Protein AF-A0A7V4ENM2-F1 (afdb_monomer_lite)

pLDDT: mean 79.28, std 11.33, range [41.25, 93.31]

Secondary structure (DSSP, 8-state):
---------HHHHHHHHHHHT-PPPPPP-PPP------S---HHHHHHHHHHHHHHTT-THHHHTTS-----

Sequence (72 aa):
MELSKPNLTRRQLLTAAGAALAAPAPAAPTSPVAVARCRTYEAPTLVPVLERMFDQIGGLGRIVKGKTVAVK

Foldseek 3Di:
DDDPDDPQDPVNVVVVVVVVVPPPDPDDDDQFFFDDDDPDPDPVRPVVSVCVRCVRSPNCCVVCPPHDDDDD

Structure (mmCIF, N/CA/C/O backbone):
data_AF-A0A7V4ENM2-F1
#
_entry.id   AF-A0A7V4ENM2-F1
#
loop_
_atom_site.group_PDB
_atom_site.id
_atom_site.type_symbol
_atom_site.label_atom_id
_atom_site.label_alt_id
_atom_site.label_comp_id
_atom_site.label_asym_id
_atom_site.label_entity_id
_atom_site.label_seq_id
_atom_site.pdbx_PDB_ins_code
_atom_site.Cartn_x
_atom_site.Cartn_y
_atom_site.Cartn_z
_atom_site.occupancy
_atom_site.B_iso_or_equiv
_atom_site.auth_seq_id
_atom_site.auth_comp_id
_atom_site.auth_asym_id
_atom_site.auth_atom_id
_atom_site.pdbx_PDB_model_num
ATOM 1 N N . MET A 1 1 ? -21.006 -14.620 60.075 1.00 41.25 1 MET A N 1
ATOM 2 C CA . MET A 1 1 ? -20.103 -14.452 58.917 1.00 41.25 1 MET A CA 1
ATOM 3 C C . MET A 1 1 ? -20.237 -13.010 58.447 1.00 41.25 1 MET A C 1
ATOM 5 O O . MET A 1 1 ? -20.959 -12.737 57.502 1.00 41.25 1 MET A O 1
ATOM 9 N N . GLU A 1 2 ? -19.652 -12.074 59.197 1.00 45.38 2 GLU A N 1
ATOM 10 C CA . GLU A 1 2 ? -19.677 -10.647 58.848 1.00 45.38 2 GLU A CA 1
ATOM 11 C C . GLU A 1 2 ? -18.571 -10.382 57.826 1.00 45.38 2 GLU A C 1
ATOM 13 O O . GLU A 1 2 ? -17.391 -10.637 58.073 1.00 45.38 2 GLU A O 1
ATOM 18 N N . LEU A 1 3 ? -18.987 -9.959 56.637 1.00 57.16 3 LEU A N 1
ATOM 19 C CA . LEU A 1 3 ? -18.127 -9.698 55.497 1.00 57.16 3 LEU A CA 1
ATOM 20 C C . LEU A 1 3 ? -17.385 -8.378 55.751 1.00 57.16 3 LEU A C 1
ATOM 22 O O . LEU A 1 3 ? -17.965 -7.299 55.634 1.00 57.16 3 LEU A O 1
ATOM 26 N N . SER A 1 4 ? -16.107 -8.475 56.123 1.00 52.28 4 SER A N 1
ATOM 27 C CA . SER A 1 4 ? -15.201 -7.334 56.293 1.00 52.28 4 SER A CA 1
ATOM 28 C C . SER A 1 4 ? -15.210 -6.463 55.032 1.00 52.28 4 SER A C 1
ATOM 30 O O . SER A 1 4 ? -14.722 -6.871 53.976 1.00 52.28 4 SER A O 1
ATOM 32 N N . LYS A 1 5 ? -15.820 -5.274 55.125 1.00 65.38 5 LYS A N 1
ATOM 33 C CA . LYS A 1 5 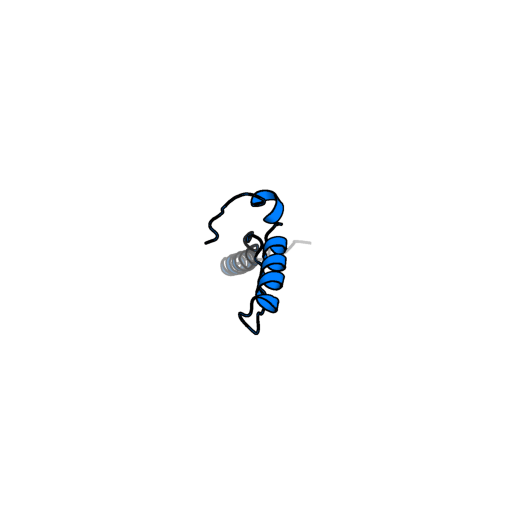? -15.871 -4.295 54.033 1.00 65.38 5 LYS A CA 1
ATOM 34 C C . LYS A 1 5 ? -14.453 -3.778 53.771 1.00 65.38 5 LYS A C 1
ATOM 36 O O . LYS A 1 5 ? -13.859 -3.188 54.676 1.00 65.38 5 LYS A O 1
ATOM 41 N N . PRO A 1 6 ? -13.897 -3.947 52.560 1.00 65.81 6 PRO A N 1
ATOM 42 C CA . PRO A 1 6 ? -12.589 -3.389 52.258 1.00 65.81 6 PRO A CA 1
ATOM 43 C C . PRO A 1 6 ? -12.668 -1.855 52.302 1.00 65.81 6 PRO A C 1
ATOM 45 O O . PRO A 1 6 ? -13.482 -1.242 51.611 1.00 65.81 6 PRO A O 1
ATOM 48 N N . ASN A 1 7 ? -11.816 -1.228 53.120 1.00 71.62 7 ASN A N 1
ATOM 49 C CA . ASN A 1 7 ? -11.615 0.223 53.128 1.00 71.62 7 ASN A CA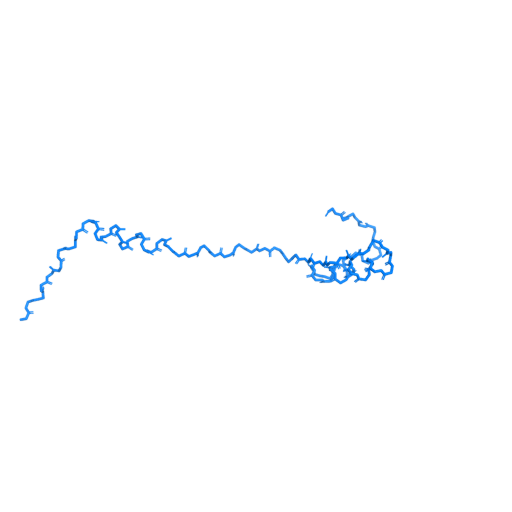 1
ATOM 50 C C . ASN A 1 7 ? -10.898 0.631 51.830 1.00 71.62 7 ASN A C 1
ATOM 52 O O . ASN A 1 7 ? -9.669 0.695 51.780 1.00 71.62 7 ASN A O 1
ATOM 56 N N . LEU A 1 8 ? -11.662 0.860 50.760 1.00 73.88 8 LEU A N 1
ATOM 57 C CA . LEU A 1 8 ? -11.126 1.310 49.476 1.00 73.88 8 LEU A CA 1
ATOM 58 C C . LEU A 1 8 ? -10.626 2.749 49.591 1.00 73.88 8 LEU A C 1
ATOM 60 O O . LEU A 1 8 ? -11.394 3.694 49.773 1.00 73.88 8 LEU A O 1
ATOM 64 N N . THR A 1 9 ? -9.313 2.922 49.475 1.00 81.00 9 THR A N 1
ATOM 65 C CA . THR A 1 9 ? -8.701 4.252 49.536 1.00 81.00 9 THR A CA 1
ATOM 66 C C . THR A 1 9 ? -8.872 4.982 48.203 1.00 81.00 9 THR A C 1
ATOM 68 O O . THR A 1 9 ? -8.851 4.374 47.132 1.00 81.00 9 THR A O 1
ATOM 71 N N . ARG A 1 10 ? -8.976 6.319 48.238 1.00 74.44 10 ARG A N 1
ATOM 72 C CA . ARG A 1 10 ? -9.082 7.173 47.034 1.00 74.44 10 ARG A CA 1
ATOM 73 C C . ARG A 1 10 ? -7.992 6.867 45.995 1.00 74.44 10 ARG A C 1
ATOM 75 O O . ARG A 1 10 ? -8.237 6.942 44.796 1.00 74.44 10 ARG A O 1
ATOM 82 N N . ARG A 1 11 ? -6.804 6.470 46.465 1.00 76.50 11 ARG A N 1
ATOM 83 C CA . ARG A 1 11 ? -5.672 6.048 45.633 1.00 76.50 11 ARG A CA 1
ATOM 84 C C . ARG A 1 11 ? -5.958 4.751 44.875 1.00 76.50 11 ARG A C 1
ATOM 86 O O . ARG A 1 11 ? -5.653 4.690 43.695 1.00 76.50 11 ARG A O 1
ATOM 93 N N . GLN A 1 12 ? -6.578 3.753 45.506 1.00 79.19 12 GLN A N 1
ATOM 94 C CA . GLN A 1 12 ? -6.955 2.502 44.836 1.00 79.19 12 GLN A CA 1
ATOM 95 C C . GLN A 1 12 ? -8.015 2.721 43.754 1.00 79.19 12 GLN A C 1
ATOM 97 O O . GLN A 1 12 ? -7.920 2.117 42.689 1.00 79.19 12 GLN A O 1
ATOM 102 N N . LEU A 1 13 ? -8.970 3.630 43.985 1.00 76.38 13 LEU A N 1
ATOM 103 C CA . LEU A 1 13 ? -9.943 4.019 42.959 1.00 76.38 13 LEU A CA 1
ATOM 104 C C . LEU A 1 13 ? -9.266 4.699 41.765 1.00 76.38 13 LEU A C 1
ATOM 106 O O . LEU A 1 13 ? -9.601 4.404 40.622 1.00 76.38 13 LEU A O 1
ATOM 110 N N . LEU A 1 14 ? -8.277 5.562 42.016 1.00 77.81 14 LEU A N 1
ATOM 111 C CA . LEU A 1 14 ? -7.537 6.237 40.951 1.00 77.81 14 LEU A CA 1
ATOM 112 C C . LEU A 1 14 ? -6.649 5.266 40.158 1.00 77.81 14 LEU A C 1
ATOM 114 O O . LEU A 1 14 ? -6.581 5.360 38.936 1.00 77.81 14 LEU A O 1
ATOM 118 N N . THR A 1 15 ? -6.022 4.297 40.831 1.00 76.88 15 THR A N 1
ATOM 119 C CA . THR A 1 15 ? -5.247 3.233 40.174 1.00 76.88 15 THR A CA 1
ATOM 120 C C . THR A 1 15 ? -6.140 2.337 39.311 1.00 76.88 15 THR A C 1
ATOM 122 O O . THR A 1 15 ? -5.776 2.025 38.180 1.00 76.88 15 THR A O 1
ATOM 125 N N . ALA A 1 16 ? -7.324 1.959 39.805 1.00 71.19 16 ALA A N 1
ATOM 126 C CA . ALA A 1 16 ? -8.285 1.161 39.042 1.00 71.19 16 ALA A CA 1
ATOM 127 C C . ALA A 1 16 ? -8.847 1.932 37.832 1.00 71.19 16 ALA A C 1
ATOM 129 O O . ALA A 1 16 ? -8.952 1.375 36.741 1.00 71.19 16 ALA A O 1
ATOM 130 N N . ALA A 1 17 ? -9.143 3.225 37.994 1.00 67.12 17 ALA A N 1
ATOM 131 C CA . ALA A 1 17 ? -9.600 4.081 36.900 1.00 67.12 17 ALA A CA 1
ATOM 132 C C . ALA A 1 17 ? -8.508 4.309 35.837 1.00 67.12 17 ALA A C 1
ATOM 134 O O . ALA A 1 17 ? -8.800 4.288 34.644 1.00 67.12 17 ALA A O 1
ATOM 135 N N . GLY A 1 18 ? -7.245 4.468 36.248 1.00 63.06 18 GLY A N 1
ATOM 136 C CA . GLY A 1 18 ? -6.112 4.595 35.327 1.00 63.06 18 GLY A CA 1
ATOM 137 C C . GLY A 1 18 ? -5.871 3.334 34.490 1.00 63.06 18 GLY A C 1
ATOM 138 O O . GLY A 1 18 ? -5.542 3.439 33.312 1.00 63.06 18 GLY A O 1
ATOM 139 N N . ALA A 1 19 ? -6.104 2.148 35.061 1.00 62.34 19 ALA A N 1
ATOM 140 C CA . ALA A 1 19 ? -5.988 0.880 34.339 1.00 62.34 19 ALA A CA 1
ATOM 141 C C . ALA A 1 19 ? -7.070 0.706 33.254 1.00 62.34 19 ALA A C 1
ATOM 143 O O . ALA A 1 19 ? -6.791 0.132 32.205 1.00 62.34 19 ALA A O 1
ATOM 144 N N . ALA A 1 20 ? -8.279 1.241 33.461 1.00 61.09 20 ALA A N 1
ATOM 145 C CA . ALA A 1 20 ? -9.359 1.189 32.470 1.00 61.09 20 ALA A CA 1
ATOM 146 C C . ALA A 1 20 ? -9.128 2.116 31.258 1.00 61.09 20 ALA A C 1
ATOM 148 O O . ALA A 1 20 ? -9.692 1.886 30.190 1.00 61.09 20 ALA A O 1
ATOM 149 N N . LEU A 1 21 ? -8.283 3.143 31.402 1.00 61.56 21 LEU A N 1
ATOM 150 C CA . LEU A 1 21 ? -7.919 4.079 30.329 1.00 61.56 21 LEU A CA 1
ATOM 151 C C . LEU A 1 21 ? -6.730 3.600 29.484 1.00 61.56 21 LEU A C 1
ATOM 153 O O . LEU A 1 21 ? -6.435 4.198 28.454 1.00 61.56 21 LEU A O 1
ATOM 157 N N . ALA A 1 22 ? -6.065 2.516 29.888 1.00 65.50 22 ALA A N 1
ATOM 158 C CA . ALA A 1 22 ? -4.939 1.929 29.162 1.00 65.50 22 ALA A CA 1
ATOM 159 C C . ALA A 1 22 ? -5.375 1.017 27.997 1.00 65.50 22 ALA A C 1
ATOM 161 O O . ALA A 1 22 ? -4.578 0.216 27.504 1.00 65.50 22 ALA A O 1
ATOM 162 N N . ALA A 1 23 ? -6.633 1.108 27.556 1.00 72.06 23 ALA A N 1
ATOM 163 C CA . ALA A 1 23 ? -7.072 0.416 26.357 1.00 72.06 23 ALA A CA 1
ATOM 164 C C . ALA A 1 23 ? -6.373 1.036 25.132 1.00 72.06 23 ALA A C 1
ATOM 166 O O . ALA A 1 23 ? -6.417 2.259 24.963 1.00 72.06 23 ALA A O 1
ATOM 167 N N . PRO A 1 24 ? -5.723 0.231 24.270 1.00 73.00 24 PRO A N 1
ATOM 168 C CA . PRO A 1 24 ? -5.158 0.745 23.032 1.00 73.00 24 PRO A CA 1
ATOM 169 C C . PRO A 1 24 ? -6.271 1.382 22.198 1.00 73.00 24 PRO A C 1
ATOM 171 O O . PRO A 1 24 ? -7.354 0.812 22.048 1.00 73.00 24 PRO A O 1
ATOM 174 N N . ALA A 1 25 ? -6.002 2.579 21.674 1.00 77.88 25 ALA A N 1
ATOM 175 C CA . ALA A 1 25 ? -6.947 3.270 20.813 1.00 77.88 25 ALA A CA 1
ATOM 176 C C . ALA A 1 25 ? -7.288 2.382 19.602 1.00 77.88 25 ALA A C 1
ATOM 178 O O . ALA A 1 25 ? -6.381 1.766 19.028 1.00 77.88 25 ALA A O 1
ATOM 179 N N . PRO A 1 26 ? -8.569 2.300 19.199 1.00 76.50 26 PRO A N 1
ATOM 180 C CA . PRO A 1 26 ? -8.939 1.572 17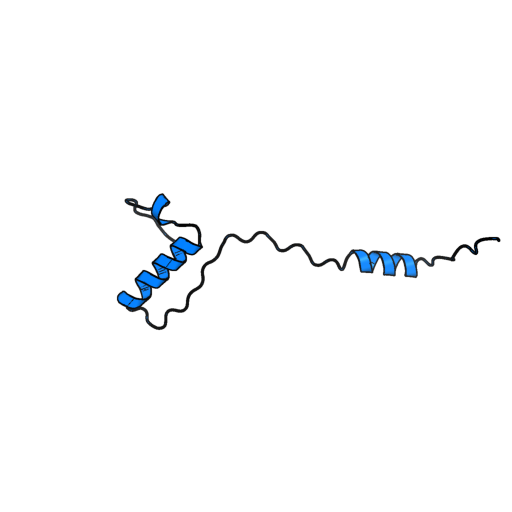.997 1.00 76.50 26 PRO A CA 1
ATOM 181 C C . PRO A 1 26 ? -8.188 2.154 16.798 1.00 76.50 26 PRO A C 1
ATOM 183 O O . PRO A 1 26 ? -8.067 3.374 16.659 1.00 76.50 26 PRO A O 1
ATOM 186 N N . ALA A 1 27 ? -7.664 1.276 15.940 1.00 78.12 27 ALA A N 1
ATOM 187 C CA . ALA A 1 27 ? -6.993 1.696 14.720 1.00 78.12 27 ALA A CA 1
ATOM 188 C C . ALA A 1 27 ? -7.962 2.535 13.877 1.00 78.12 27 ALA A C 1
ATOM 190 O O . ALA A 1 27 ? -9.086 2.110 13.600 1.00 78.12 27 ALA A O 1
ATOM 191 N N . ALA A 1 28 ? -7.533 3.738 13.494 1.00 76.81 28 ALA A N 1
ATOM 192 C CA . ALA A 1 28 ? -8.326 4.590 12.623 1.00 76.81 28 ALA A CA 1
ATOM 193 C C . ALA A 1 28 ? -8.573 3.868 11.286 1.00 76.81 28 ALA A C 1
ATOM 195 O O . ALA A 1 28 ? -7.654 3.217 10.778 1.00 76.81 28 ALA A O 1
ATOM 196 N N . PRO A 1 29 ? -9.777 3.980 10.695 1.00 69.38 29 PRO A N 1
ATOM 197 C CA . PRO A 1 29 ? -10.028 3.427 9.375 1.00 69.38 29 PRO A CA 1
ATOM 198 C C . PRO A 1 29 ? -9.150 4.167 8.362 1.00 69.38 29 PRO A C 1
ATOM 200 O O . PRO A 1 29 ? -9.390 5.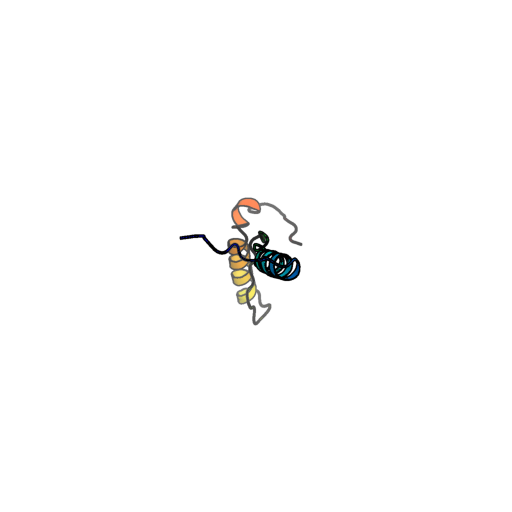331 8.042 1.00 69.38 29 PRO A O 1
ATOM 203 N N . THR A 1 30 ? -8.103 3.507 7.875 1.00 77.44 30 THR A N 1
ATOM 204 C CA . THR A 1 30 ? -7.277 4.026 6.788 1.00 77.44 30 THR A CA 1
ATOM 205 C C . THR A 1 30 ? -7.874 3.579 5.461 1.00 77.44 30 THR A C 1
ATOM 207 O O . THR A 1 30 ? -8.302 2.435 5.300 1.00 77.44 30 THR A O 1
ATOM 210 N N . SER A 1 31 ? -7.926 4.496 4.493 1.00 79.31 31 SER A N 1
ATOM 211 C CA . SER A 1 31 ? -8.196 4.096 3.109 1.00 79.31 31 SER A CA 1
ATOM 212 C C . SER A 1 31 ? -7.102 3.119 2.654 1.00 79.31 31 SER A C 1
ATOM 214 O O . SER A 1 31 ? -5.960 3.260 3.101 1.00 79.31 31 SER A O 1
ATOM 216 N N . PRO A 1 32 ? -7.411 2.133 1.797 1.00 81.25 32 PRO A N 1
ATOM 217 C CA . PRO A 1 32 ? -6.418 1.183 1.310 1.00 81.25 32 PRO A CA 1
ATOM 218 C C . PRO A 1 32 ? -5.265 1.915 0.611 1.00 81.25 32 PRO A C 1
ATOM 220 O O . PRO A 1 32 ? -5.483 2.772 -0.244 1.00 81.25 32 PRO A O 1
ATOM 223 N N . VAL A 1 33 ? -4.033 1.566 0.984 1.00 85.69 33 VAL A N 1
ATOM 224 C CA . VAL A 1 33 ? -2.799 2.111 0.402 1.00 85.69 33 VAL A CA 1
ATOM 225 C C . VAL A 1 33 ? -2.004 0.963 -0.209 1.00 85.69 33 VAL A C 1
ATOM 227 O O . VAL A 1 33 ? -1.779 -0.054 0.444 1.00 85.69 33 VAL A O 1
ATOM 230 N N . ALA A 1 34 ? -1.555 1.136 -1.451 1.00 88.62 34 ALA A N 1
ATOM 231 C CA . ALA A 1 34 ? -0.686 0.191 -2.140 1.00 88.62 34 ALA A CA 1
ATOM 232 C C . ALA A 1 34 ? 0.749 0.720 -2.189 1.00 88.62 34 ALA A C 1
ATOM 234 O O . ALA A 1 34 ? 0.978 1.874 -2.547 1.00 88.62 34 ALA A O 1
ATOM 235 N N . VAL A 1 35 ? 1.719 -0.127 -1.841 1.00 90.81 35 VAL A N 1
ATOM 236 C CA . VAL A 1 35 ? 3.148 0.207 -1.880 1.00 90.81 35 VAL A CA 1
ATOM 237 C C . VAL A 1 35 ? 3.900 -0.931 -2.555 1.00 90.81 35 VAL A C 1
ATOM 239 O O . VAL A 1 35 ? 3.798 -2.085 -2.139 1.00 90.81 35 VAL A O 1
ATOM 242 N N . ALA A 1 36 ? 4.698 -0.608 -3.570 1.00 90.38 36 ALA A N 1
ATOM 243 C CA . ALA A 1 36 ? 5.539 -1.569 -4.269 1.00 90.38 36 ALA A CA 1
ATOM 244 C C . ALA A 1 36 ? 6.961 -1.033 -4.460 1.00 90.38 36 ALA A C 1
ATOM 246 O O . ALA A 1 36 ? 7.202 0.172 -4.487 1.00 90.38 36 ALA A O 1
ATOM 247 N N . ARG A 1 37 ? 7.923 -1.951 -4.596 1.00 89.56 37 ARG A N 1
ATOM 248 C CA . ARG A 1 37 ? 9.319 -1.606 -4.886 1.00 89.56 37 ARG A CA 1
ATOM 249 C C . ARG A 1 37 ? 9.561 -1.676 -6.391 1.00 89.56 37 ARG A C 1
ATOM 251 O O . ARG A 1 37 ? 9.486 -2.760 -6.964 1.00 89.56 37 ARG A O 1
ATOM 258 N N . CYS A 1 38 ? 9.944 -0.557 -6.995 1.00 88.88 38 CYS A N 1
ATOM 259 C CA . CYS A 1 38 ? 10.467 -0.507 -8.359 1.00 88.88 38 CYS A CA 1
ATOM 260 C C . CYS A 1 38 ? 11.984 -0.323 -8.304 1.00 88.88 38 CYS A C 1
ATOM 262 O O . CYS A 1 38 ? 12.469 0.649 -7.733 1.00 88.88 38 CYS A O 1
ATOM 264 N N . ARG A 1 39 ? 12.745 -1.264 -8.876 1.00 87.88 39 ARG A N 1
ATOM 265 C CA . ARG A 1 39 ? 14.217 -1.162 -8.937 1.00 87.88 39 ARG A CA 1
ATOM 266 C C . ARG A 1 39 ? 14.689 -0.204 -10.028 1.00 87.88 39 ARG A C 1
ATOM 268 O O . ARG A 1 39 ? 15.757 0.379 -9.903 1.00 87.88 39 ARG A O 1
ATOM 275 N N . THR A 1 40 ? 13.903 -0.070 -11.090 1.00 89.06 40 THR A N 1
ATOM 276 C CA . THR A 1 40 ? 14.173 0.806 -12.227 1.00 89.06 40 THR A CA 1
ATOM 277 C C . THR A 1 40 ? 12.898 1.563 -12.590 1.00 89.06 40 THR A C 1
ATOM 279 O O . THR A 1 40 ? 11.792 1.085 -12.329 1.00 89.06 40 THR A O 1
ATOM 282 N N . TYR A 1 41 ? 13.057 2.742 -13.191 1.00 88.56 41 TYR A N 1
ATOM 283 C CA . TYR A 1 41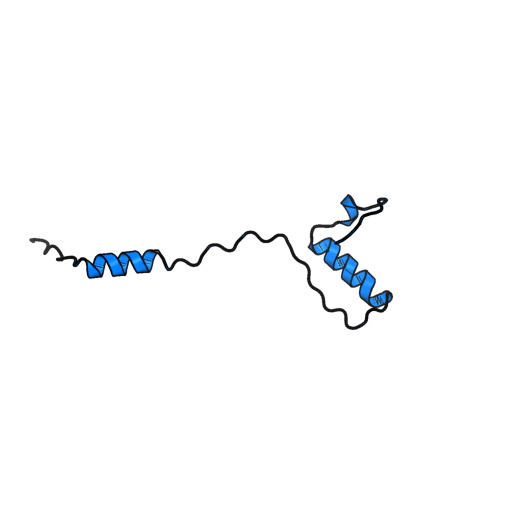 ? 11.954 3.555 -13.725 1.00 88.56 41 TYR A CA 1
ATOM 284 C C . TYR A 1 41 ? 11.667 3.264 -15.207 1.00 88.56 41 TYR A C 1
ATOM 286 O O . TYR A 1 41 ? 10.937 3.993 -15.868 1.00 88.56 41 TYR A O 1
ATOM 294 N N . GLU A 1 42 ? 12.235 2.177 -15.724 1.00 92.06 42 GLU A N 1
ATOM 295 C CA . GLU A 1 42 ? 11.996 1.674 -17.071 1.00 92.06 42 GLU A CA 1
ATOM 296 C C . GLU A 1 42 ? 10.524 1.269 -17.223 1.00 92.06 42 GLU A C 1
ATOM 298 O O . GLU A 1 42 ? 9.994 0.506 -16.406 1.00 92.06 42 GLU A O 1
ATOM 303 N N . ALA A 1 43 ? 9.879 1.728 -18.297 1.00 88.56 43 ALA A N 1
ATOM 304 C CA . ALA A 1 43 ? 8.497 1.391 -18.638 1.00 88.56 43 ALA A CA 1
ATOM 305 C C . ALA A 1 43 ? 8.140 -0.109 -18.494 1.00 88.56 43 ALA A C 1
ATOM 307 O O . ALA A 1 43 ? 7.110 -0.392 -17.875 1.00 88.56 43 ALA A O 1
ATOM 308 N N . PRO A 1 44 ? 8.958 -1.081 -18.964 1.00 90.44 44 PRO A N 1
ATOM 309 C CA . PRO A 1 44 ? 8.636 -2.508 -18.841 1.00 90.44 44 PRO A CA 1
ATOM 310 C C . PRO A 1 44 ? 8.513 -3.015 -17.398 1.00 90.44 44 PRO A C 1
ATOM 312 O O . PRO A 1 44 ? 7.821 -4.003 -17.162 1.00 90.44 44 PRO A O 1
ATOM 315 N N . THR A 1 45 ? 9.151 -2.354 -16.429 1.00 88.75 45 THR A N 1
ATOM 316 C CA . THR A 1 45 ? 9.078 -2.735 -15.010 1.00 88.75 45 THR A CA 1
ATOM 317 C C . THR A 1 45 ? 8.080 -1.865 -14.251 1.00 88.75 45 THR A C 1
ATOM 319 O O . THR A 1 45 ? 7.355 -2.356 -13.389 1.00 88.75 45 THR A O 1
ATOM 322 N N . LEU A 1 46 ? 8.027 -0.571 -14.564 1.00 91.94 46 LEU A N 1
ATOM 323 C CA . LEU A 1 46 ? 7.245 0.414 -13.822 1.00 91.94 46 LEU A CA 1
ATOM 324 C C . LEU A 1 46 ? 5.737 0.294 -14.083 1.00 91.94 46 LEU A C 1
ATOM 326 O O . LEU A 1 46 ? 4.951 0.289 -13.136 1.00 91.94 46 LEU A O 1
ATOM 330 N N . VAL A 1 47 ? 5.334 0.179 -15.351 1.00 92.06 47 VAL A N 1
ATOM 331 C CA . VAL A 1 47 ? 3.920 0.121 -15.759 1.00 92.06 47 VAL A CA 1
ATOM 332 C C . VAL A 1 47 ? 3.166 -1.047 -15.107 1.00 92.06 47 VAL A C 1
ATOM 334 O O . VAL A 1 47 ? 2.148 -0.780 -14.467 1.00 92.06 47 VAL A O 1
ATOM 337 N N . PRO A 1 48 ? 3.645 -2.308 -15.159 1.00 91.88 48 PRO A N 1
ATOM 338 C CA . PRO A 1 48 ? 2.919 -3.418 -14.536 1.00 91.88 48 PRO A CA 1
ATOM 339 C C . PRO A 1 48 ? 2.874 -3.318 -13.006 1.00 91.88 48 PRO A C 1
ATOM 341 O O . PRO A 1 48 ? 1.956 -3.840 -12.374 1.00 91.88 48 PRO A O 1
ATOM 344 N N . VAL A 1 49 ? 3.856 -2.658 -12.381 1.00 93.31 49 VAL A N 1
ATOM 345 C CA . VAL A 1 49 ? 3.846 -2.427 -10.931 1.00 93.31 49 VAL A CA 1
ATOM 346 C C . VAL A 1 49 ? 2.800 -1.378 -10.556 1.00 93.31 49 VAL A C 1
ATOM 348 O O . VAL A 1 49 ? 2.036 -1.600 -9.618 1.00 93.31 49 VAL A O 1
ATOM 351 N N . LEU A 1 50 ? 2.719 -0.273 -11.301 1.00 90.62 50 LEU A N 1
ATOM 352 C CA . LEU A 1 50 ? 1.680 0.744 -11.121 1.00 90.62 50 LEU A CA 1
ATOM 353 C C . LEU A 1 50 ? 0.279 0.174 -11.355 1.00 90.62 50 LEU A C 1
ATOM 355 O O . LEU A 1 50 ? -0.605 0.411 -10.538 1.00 90.62 50 LEU A O 1
ATOM 359 N N . GLU A 1 51 ? 0.088 -0.621 -12.409 1.00 90.00 51 GLU A N 1
ATOM 360 C CA . GLU A 1 51 ? -1.192 -1.272 -12.716 1.00 90.00 51 GLU A CA 1
ATOM 361 C C . GLU A 1 51 ? -1.685 -2.126 -11.538 1.00 90.00 51 GLU A C 1
ATOM 363 O O . GLU A 1 51 ? -2.796 -1.930 -11.045 1.00 90.00 51 GLU A O 1
ATOM 368 N N . ARG A 1 52 ? -0.805 -2.968 -10.980 1.00 91.06 52 ARG A N 1
ATOM 369 C CA . ARG A 1 52 ? -1.113 -3.760 -9.777 1.00 91.06 52 ARG A CA 1
ATOM 370 C C . ARG A 1 52 ? -1.450 -2.893 -8.565 1.00 91.06 52 ARG A C 1
ATOM 372 O O . ARG A 1 52 ? -2.349 -3.241 -7.803 1.00 91.06 52 ARG A O 1
ATOM 379 N N . MET A 1 53 ? -0.736 -1.787 -8.356 1.00 90.56 53 MET A N 1
ATOM 380 C CA . MET A 1 53 ? -1.026 -0.879 -7.239 1.00 90.56 53 MET A CA 1
ATOM 381 C C . MET A 1 53 ? -2.380 -0.176 -7.411 1.00 90.56 53 MET A C 1
ATOM 383 O O . MET A 1 53 ? -3.111 -0.014 -6.434 1.00 90.56 53 MET A O 1
ATOM 387 N N . PHE A 1 54 ? -2.766 0.188 -8.637 1.00 89.19 54 PHE A N 1
ATOM 388 C CA . PHE A 1 54 ? -4.084 0.767 -8.912 1.00 89.19 54 PHE A CA 1
ATOM 389 C C . PHE A 1 54 ? -5.229 -0.225 -8.685 1.00 89.19 54 PHE A C 1
ATOM 391 O O . PHE A 1 54 ? -6.312 0.179 -8.247 1.00 89.19 54 PHE A O 1
ATOM 398 N N . ASP A 1 55 ? -4.995 -1.516 -8.916 1.00 88.56 55 ASP A N 1
ATOM 399 C CA . ASP A 1 55 ? -5.950 -2.561 -8.550 1.00 88.56 55 ASP A CA 1
ATOM 400 C C . ASP A 1 55 ? -6.071 -2.721 -7.030 1.00 88.56 55 ASP A C 1
ATOM 402 O O . ASP A 1 55 ? -7.183 -2.802 -6.506 1.00 88.56 55 ASP A O 1
ATOM 406 N N . GLN A 1 56 ? -4.951 -2.667 -6.305 1.00 87.75 56 GLN A N 1
ATOM 407 C CA . GLN A 1 56 ? -4.918 -2.788 -4.842 1.00 87.75 56 GLN A CA 1
ATOM 408 C C . GLN A 1 56 ? -5.649 -1.652 -4.104 1.00 87.75 56 GLN A C 1
ATOM 410 O O . GLN A 1 56 ? -6.214 -1.892 -3.039 1.00 87.75 56 GLN A O 1
ATOM 415 N N . ILE A 1 57 ? -5.677 -0.435 -4.658 1.00 85.81 57 ILE A N 1
ATOM 416 C CA . ILE A 1 57 ? -6.374 0.721 -4.053 1.00 85.81 57 ILE A CA 1
ATOM 417 C C . ILE A 1 57 ? -7.895 0.682 -4.326 1.00 85.81 57 ILE A C 1
ATOM 419 O O . ILE A 1 57 ? -8.656 1.443 -3.732 1.00 85.81 57 ILE A O 1
ATOM 423 N N . GLY A 1 58 ? -8.375 -0.235 -5.176 1.00 81.06 58 GLY A N 1
ATOM 424 C CA . GLY A 1 58 ? -9.810 -0.419 -5.427 1.00 81.06 58 GLY A CA 1
ATOM 425 C C . GLY A 1 58 ? -10.197 -0.640 -6.889 1.00 81.06 58 GLY A C 1
ATOM 426 O O . GLY A 1 58 ? -11.382 -0.565 -7.214 1.00 81.06 58 GLY A O 1
ATOM 427 N N . GLY A 1 59 ? -9.239 -0.906 -7.782 1.00 84.25 59 GLY A N 1
ATOM 428 C CA . GLY A 1 59 ? -9.539 -1.199 -9.185 1.00 84.25 59 GLY A CA 1
ATOM 429 C C . GLY A 1 59 ? -9.988 0.036 -9.956 1.00 84.25 59 GLY A C 1
ATOM 430 O O . GLY A 1 59 ? -11.095 0.072 -10.505 1.00 84.25 59 GLY A O 1
ATOM 431 N N . LEU A 1 60 ? -9.111 1.045 -10.031 1.00 82.81 60 LEU A N 1
ATOM 432 C CA . LEU A 1 60 ? -9.387 2.314 -10.720 1.00 82.81 60 LEU A CA 1
ATOM 433 C C . LEU A 1 60 ? -9.774 2.135 -12.193 1.00 82.81 60 LEU A C 1
ATOM 435 O O . LEU A 1 60 ? -10.507 2.966 -12.727 1.00 82.81 60 LEU A O 1
ATOM 439 N N . GLY A 1 61 ? -9.355 1.043 -12.841 1.00 83.06 61 GLY A N 1
ATOM 440 C CA . GLY A 1 61 ? -9.631 0.768 -14.252 1.00 83.06 61 GLY A CA 1
ATOM 441 C C . GLY A 1 61 ? -11.107 0.916 -14.630 1.00 83.06 61 GLY A C 1
ATOM 442 O O . GL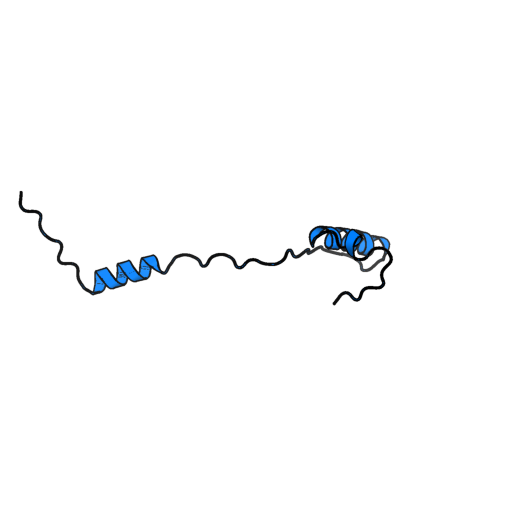Y A 1 61 ? -11.414 1.550 -15.635 1.00 83.06 61 GLY A O 1
ATOM 443 N N . ARG A 1 62 ? -12.051 0.435 -13.807 1.00 83.75 62 ARG A N 1
ATOM 444 C CA . ARG A 1 62 ? -13.495 0.569 -14.107 1.00 83.75 62 ARG A CA 1
ATOM 445 C C . ARG A 1 62 ? -13.973 2.021 -14.088 1.00 83.75 62 ARG A C 1
ATOM 447 O O . ARG A 1 62 ? -14.879 2.383 -14.833 1.00 83.75 62 ARG A O 1
ATOM 454 N N . ILE A 1 63 ? -13.356 2.841 -13.244 1.00 85.06 63 ILE A N 1
ATOM 455 C CA . ILE A 1 63 ? -13.726 4.239 -13.037 1.00 85.06 63 ILE A CA 1
ATOM 456 C C . ILE A 1 63 ? -13.086 5.106 -14.116 1.00 85.06 63 ILE A C 1
ATOM 458 O O . ILE A 1 63 ? -13.761 5.974 -14.652 1.00 85.06 63 ILE A O 1
ATOM 462 N N . VAL A 1 64 ? -11.829 4.854 -14.489 1.00 85.25 64 VAL A N 1
ATOM 463 C CA . VAL A 1 64 ? -11.037 5.750 -15.351 1.00 85.25 64 VAL A CA 1
ATOM 464 C C . VAL A 1 64 ? -10.967 5.316 -16.818 1.00 85.25 64 VAL A C 1
ATOM 466 O O . VAL A 1 64 ? -10.516 6.095 -17.653 1.00 85.25 64 VAL A O 1
ATOM 469 N N . LYS A 1 65 ? -11.431 4.107 -17.178 1.00 84.94 65 LYS A N 1
ATOM 470 C CA . LYS A 1 65 ? -11.371 3.615 -18.567 1.00 84.94 65 LYS A CA 1
ATOM 471 C C . LYS A 1 65 ? -12.033 4.599 -19.535 1.00 84.94 65 LYS A C 1
ATOM 473 O O . LYS A 1 65 ? -13.184 5.000 -19.343 1.00 84.94 65 LYS A O 1
ATOM 478 N N . GLY A 1 66 ? -11.281 4.971 -20.571 1.00 84.62 66 GLY A N 1
ATOM 479 C CA . GLY A 1 66 ? -11.714 5.913 -21.605 1.00 84.62 66 GLY A CA 1
ATOM 480 C C . GLY A 1 66 ? -11.824 7.370 -21.144 1.00 84.62 66 GLY A C 1
ATOM 481 O O . GLY A 1 66 ? -12.390 8.175 -21.876 1.00 84.62 66 GLY A O 1
ATOM 482 N N . LYS A 1 67 ? -11.321 7.718 -19.950 1.00 84.38 67 LYS A N 1
ATOM 483 C CA . LYS A 1 67 ? -11.339 9.082 -19.407 1.00 84.38 67 LYS A CA 1
ATOM 484 C C . LYS A 1 67 ? -9.921 9.584 -19.149 1.00 84.38 67 LYS A C 1
ATOM 486 O O . LYS A 1 67 ? -9.077 8.846 -18.649 1.00 84.38 67 LYS A O 1
ATOM 491 N N . THR A 1 68 ? -9.682 10.860 -19.438 1.00 86.94 68 THR A N 1
ATOM 492 C CA . THR A 1 68 ? -8.473 11.558 -18.989 1.00 86.94 68 THR A CA 1
ATOM 493 C C . THR A 1 68 ? -8.665 11.946 -17.531 1.00 86.94 68 THR A C 1
ATOM 495 O O . THR A 1 68 ? -9.579 12.702 -17.206 1.00 86.94 68 THR A O 1
ATOM 498 N N . VAL A 1 69 ? -7.824 11.411 -16.650 1.00 79.75 69 VAL A N 1
ATOM 499 C CA . VAL A 1 69 ? -7.879 11.668 -15.208 1.00 79.75 69 VAL A CA 1
ATOM 500 C C . VAL A 1 69 ? -6.549 12.222 -14.722 1.00 79.75 69 VAL A C 1
ATOM 502 O O . VAL A 1 69 ? -5.490 11.826 -15.204 1.00 79.75 69 VAL A O 1
ATOM 505 N N . ALA A 1 70 ? -6.609 13.134 -13.757 1.00 80.38 70 ALA A N 1
ATOM 506 C CA . ALA A 1 70 ? -5.437 13.585 -13.026 1.00 80.38 70 ALA A CA 1
ATOM 507 C C . ALA A 1 70 ? -5.286 12.727 -11.766 1.00 80.38 70 ALA A C 1
ATOM 509 O O . ALA A 1 70 ? -6.217 12.631 -10.966 1.00 80.38 70 ALA A O 1
ATOM 510 N N . VAL A 1 71 ? -4.120 12.105 -11.603 1.00 76.81 71 VAL A N 1
ATOM 511 C CA . VAL A 1 71 ? -3.727 11.419 -10.368 1.00 76.81 71 VAL A CA 1
ATOM 512 C C . VAL A 1 71 ? -2.798 12.367 -9.621 1.00 76.81 71 VAL A C 1
ATOM 514 O O . VAL A 1 71 ? -1.821 12.840 -10.203 1.00 76.81 71 VAL A O 1
ATOM 517 N N . LYS A 1 72 ? -3.144 12.687 -8.375 1.00 74.44 72 LYS A N 1
ATOM 518 C CA . LYS A 1 72 ? -2.318 13.499 -7.479 1.00 74.44 72 LYS A CA 1
ATOM 519 C C . LYS A 1 72 ? -1.628 12.607 -6.461 1.00 74.44 72 LYS A C 1
ATOM 521 O O . LYS A 1 72 ? -2.302 11.668 -5.983 1.00 74.44 72 LYS A O 1
#

Radius of gyration: 27.65 Å; chains: 1; bounding box: 34×28×80 Å